Protein AF-A0A1Q6DMY7-F1 (afdb_monomer)

pLDDT: mean 79.53, std 11.47, range [52.38, 90.44]

Secondary structure (DSSP, 8-state):
-HHHHHHHHHHHHHHHSTTS-HHHHHHHHHHHHHHH-SSSS--TT-TTGGGS-HHHHHHHHHHHHHHHS-HHHHHHHH--

Solvent-accessible surface area (backbone atoms only — not comparable to full-atom values): 4707 Å² total; per-residue (Å²): 117,74,68,58,57,53,50,53,52,46,51,53,55,50,65,70,35,85,81,36,44,68,67,23,49,49,30,40,50,51,23,50,52,38,72,75,40,79,76,80,74,68,66,94,81,54,88,76,54,82,78,56,54,70,69,56,53,33,50,50,29,44,54,53,16,55,73,54,39,52,68,65,57,57,52,56,62,70,78,106

Structure (mmCIF, N/CA/C/O backbone):
data_AF-A0A1Q6DMY7-F1
#
_entry.id   AF-A0A1Q6DMY7-F1
#
loop_
_atom_site.group_PDB
_atom_site.id
_atom_site.type_symbol
_atom_site.label_atom_id
_atom_site.label_alt_id
_atom_site.label_comp_id
_atom_site.label_asym_id
_atom_site.label_entity_id
_atom_site.label_seq_id
_atom_site.pdbx_PDB_ins_code
_atom_site.Cartn_x
_atom_site.Cartn_y
_atom_site.Cartn_z
_atom_site.occupancy
_atom_site.B_iso_or_equiv
_atom_site.auth_seq_id
_a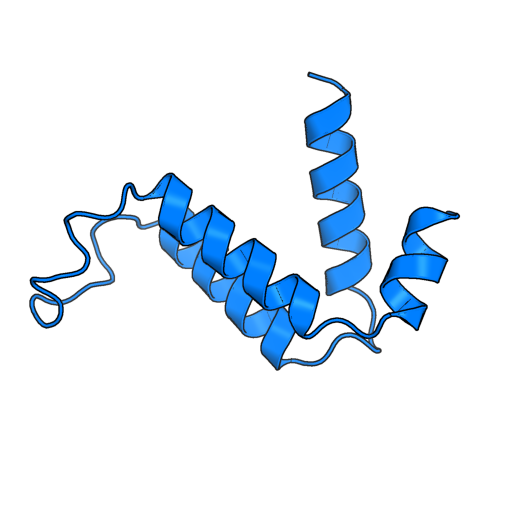tom_site.auth_comp_id
_atom_site.auth_asym_id
_atom_site.auth_atom_id
_atom_site.pdbx_PDB_model_num
ATOM 1 N N . MET A 1 1 ? 16.288 0.324 8.153 1.00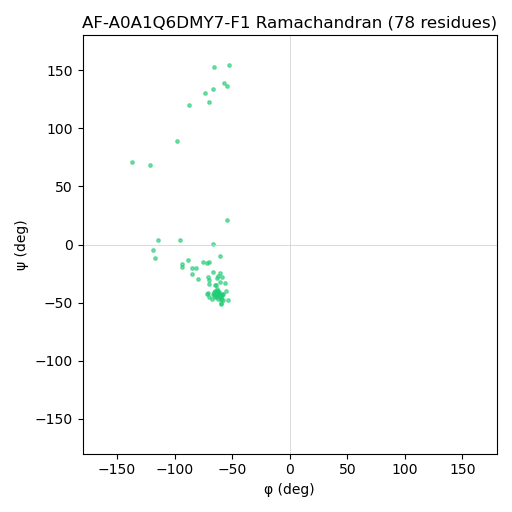 56.94 1 MET A N 1
ATOM 2 C CA . MET A 1 1 ? 15.368 -0.768 7.743 1.00 56.94 1 MET A CA 1
ATOM 3 C C . MET A 1 1 ? 14.073 -0.878 8.563 1.00 56.94 1 MET A C 1
ATOM 5 O O . MET A 1 1 ? 13.070 -1.254 7.974 1.00 56.94 1 MET A O 1
ATOM 9 N N . LYS A 1 2 ? 14.018 -0.512 9.860 1.00 64.25 2 LYS A N 1
ATOM 10 C CA . LYS A 1 2 ? 12.792 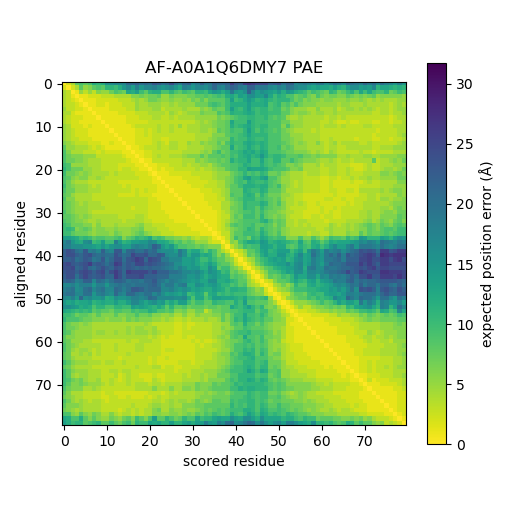-0.648 10.692 1.00 64.25 2 LYS A CA 1
ATOM 11 C C . LYS A 1 2 ? 11.539 0.068 10.140 1.00 64.25 2 LYS A C 1
ATOM 13 O O . LYS A 1 2 ? 10.437 -0.449 10.273 1.00 64.25 2 LYS A O 1
ATOM 18 N N . GLY A 1 3 ? 11.705 1.212 9.468 1.00 76.81 3 GLY A N 1
ATOM 19 C CA . GLY A 1 3 ? 10.578 2.003 8.954 1.00 76.81 3 GLY A CA 1
ATOM 20 C C . GLY A 1 3 ? 9.824 1.387 7.767 1.00 76.81 3 GLY A C 1
ATOM 21 O O . GLY A 1 3 ? 8.634 1.643 7.615 1.00 76.81 3 GLY A O 1
ATOM 22 N N . LEU A 1 4 ? 10.473 0.561 6.935 1.00 78.75 4 LEU A N 1
ATOM 23 C CA . LEU A 1 4 ? 9.799 -0.078 5.794 1.00 78.75 4 LEU A CA 1
ATOM 24 C C . LEU A 1 4 ? 8.842 -1.174 6.268 1.00 78.75 4 LEU A C 1
ATOM 26 O O . LEU A 1 4 ? 7.706 -1.251 5.814 1.00 78.75 4 LEU A O 1
ATOM 30 N N . PHE A 1 5 ? 9.287 -1.974 7.235 1.00 83.12 5 PHE A N 1
ATOM 31 C CA . PHE A 1 5 ? 8.494 -3.069 7.780 1.00 83.12 5 PHE A CA 1
ATOM 32 C C . PHE A 1 5 ? 7.229 -2.555 8.477 1.00 83.12 5 PHE A C 1
ATOM 34 O O . PHE A 1 5 ? 6.146 -3.089 8.269 1.00 83.12 5 PHE A O 1
ATOM 41 N N . GLN A 1 6 ? 7.338 -1.454 9.228 1.00 84.94 6 GLN A N 1
ATOM 42 C CA . GLN A 1 6 ? 6.177 -0.805 9.842 1.00 84.94 6 GLN A CA 1
ATOM 43 C C . GLN A 1 6 ? 5.185 -0.273 8.808 1.00 84.94 6 GLN A C 1
ATOM 45 O O . GLN A 1 6 ? 3.982 -0.438 8.992 1.00 84.94 6 GLN A O 1
ATOM 50 N N . LYS A 1 7 ? 5.672 0.307 7.702 1.00 84.19 7 LYS A N 1
ATOM 51 C CA . LYS A 1 7 ? 4.802 0.716 6.593 1.00 84.19 7 LYS A CA 1
ATOM 52 C C . LYS A 1 7 ? 4.057 -0.491 6.029 1.00 84.19 7 LYS A C 1
ATOM 54 O O . LYS A 1 7 ? 2.838 -0.442 5.955 1.00 84.19 7 LYS A O 1
ATOM 59 N N . ILE A 1 8 ? 4.757 -1.578 5.698 1.00 83.81 8 ILE A N 1
ATOM 60 C CA . ILE A 1 8 ? 4.137 -2.797 5.151 1.00 83.81 8 ILE A CA 1
ATOM 61 C C . ILE A 1 8 ? 3.078 -3.356 6.111 1.00 83.81 8 ILE A C 1
ATOM 63 O O . ILE A 1 8 ? 1.955 -3.616 5.691 1.00 83.81 8 ILE A O 1
ATOM 67 N N . LEU A 1 9 ? 3.389 -3.475 7.404 1.00 87.31 9 LEU A N 1
ATOM 68 C CA . LEU A 1 9 ? 2.431 -3.947 8.409 1.00 87.31 9 LEU A CA 1
ATOM 69 C C . LEU A 1 9 ? 1.205 -3.032 8.522 1.00 87.31 9 LEU A C 1
ATOM 71 O O . LEU A 1 9 ? 0.081 -3.523 8.610 1.00 87.31 9 LEU A O 1
ATOM 75 N N . PHE A 1 10 ? 1.408 -1.714 8.479 1.00 89.00 10 PHE A N 1
ATOM 76 C CA . PHE A 1 10 ? 0.318 -0.742 8.436 1.00 89.00 10 PHE A CA 1
ATOM 77 C C . PHE A 1 10 ? -0.574 -0.956 7.203 1.00 89.00 10 PHE A C 1
ATOM 79 O O . PHE A 1 10 ? -1.792 -1.050 7.342 1.00 89.00 10 PHE A O 1
ATOM 86 N N . TYR A 1 11 ? 0.013 -1.127 6.013 1.00 86.25 11 TYR A N 1
ATOM 87 C CA . TYR A 1 11 ? -0.740 -1.417 4.787 1.00 86.25 11 TYR A CA 1
ATOM 88 C C . TYR A 1 11 ? -1.549 -2.713 4.889 1.00 86.25 11 TYR A C 1
ATOM 90 O O . TYR A 1 11 ? -2.721 -2.730 4.517 1.00 86.25 11 TYR A O 1
ATOM 98 N N . LEU A 1 12 ? -0.965 -3.784 5.434 1.00 87.50 12 LEU A N 1
ATOM 99 C CA . LEU A 1 12 ? -1.667 -5.056 5.621 1.00 87.50 12 LEU A CA 1
ATOM 100 C C . LEU A 1 12 ? -2.866 -4.912 6.570 1.00 87.50 12 LEU A C 1
ATOM 102 O O . LEU A 1 12 ? -3.944 -5.426 6.269 1.00 87.50 12 LEU A O 1
ATOM 106 N N . LYS A 1 13 ? -2.715 -4.159 7.670 1.00 88.69 13 LYS A N 1
ATOM 107 C CA . LYS A 1 13 ? -3.822 -3.852 8.592 1.00 88.69 13 LYS A CA 1
ATOM 108 C C . LYS A 1 13 ? -4.942 -3.067 7.904 1.00 88.69 13 LYS A C 1
ATOM 110 O O . LYS A 1 13 ? -6.110 -3.386 8.097 1.00 88.69 13 LYS A O 1
ATOM 115 N N . VAL A 1 14 ? -4.592 -2.064 7.098 1.00 89.50 14 VAL A N 1
ATOM 116 C CA . VAL A 1 14 ? -5.560 -1.227 6.371 1.00 89.50 14 VAL A CA 1
ATOM 117 C C . VAL A 1 14 ? -6.342 -2.044 5.338 1.00 89.50 14 VAL A C 1
ATOM 119 O O . VAL A 1 14 ? -7.564 -1.949 5.259 1.00 89.50 14 VAL A O 1
ATOM 122 N N . ILE A 1 15 ? -5.665 -2.882 4.558 1.00 86.62 15 ILE A N 1
ATOM 123 C CA . ILE A 1 15 ? -6.296 -3.688 3.499 1.00 86.62 15 ILE A CA 1
ATOM 124 C C . ILE A 1 15 ? -7.176 -4.800 4.081 1.00 86.62 15 ILE A C 1
ATOM 126 O O . ILE A 1 15 ? -8.220 -5.134 3.506 1.00 86.62 15 ILE A O 1
ATOM 130 N N . GLY A 1 16 ? -6.766 -5.350 5.228 1.00 86.06 16 GLY A N 1
ATOM 131 C CA . GLY A 1 16 ? -7.525 -6.345 5.982 1.00 86.06 16 GLY A CA 1
ATOM 132 C C . GLY A 1 16 ? -8.791 -5.797 6.647 1.00 86.06 16 GLY A C 1
ATOM 133 O O . GLY A 1 16 ? -9.656 -6.582 7.036 1.00 86.06 16 GLY A O 1
ATOM 134 N N . ASP A 1 17 ? -8.944 -4.475 6.756 1.00 88.44 17 ASP A N 1
ATOM 135 C CA . ASP A 1 17 ? -10.144 -3.867 7.326 1.00 88.44 17 ASP A CA 1
ATOM 136 C C . ASP A 1 17 ? -11.367 -4.113 6.427 1.00 88.44 17 ASP A C 1
ATOM 138 O O . ASP A 1 17 ? -11.317 -3.942 5.204 1.00 88.44 17 ASP A O 1
ATOM 142 N N . LYS A 1 18 ? -12.497 -4.512 7.023 1.00 86.19 18 LYS A N 1
ATOM 143 C CA . LYS A 1 18 ? -13.750 -4.791 6.300 1.00 86.19 18 LYS A CA 1
ATOM 144 C C . LYS A 1 18 ? -14.310 -3.553 5.600 1.00 86.19 18 LYS A C 1
ATOM 146 O O . LYS A 1 18 ? -14.970 -3.707 4.575 1.00 86.19 18 LYS A O 1
ATOM 151 N N . ARG A 1 19 ? -14.043 -2.359 6.138 1.00 88.50 19 ARG A N 1
ATOM 152 C CA . ARG A 1 19 ? -14.490 -1.067 5.596 1.00 88.50 19 ARG A CA 1
ATOM 153 C C . ARG A 1 19 ? -13.690 -0.640 4.367 1.00 88.50 19 ARG A C 1
ATOM 155 O O . ARG A 1 19 ? -14.128 0.244 3.638 1.00 88.50 19 ARG A O 1
ATOM 162 N N . THR A 1 20 ? -12.540 -1.265 4.118 1.00 88.06 20 THR A N 1
ATOM 163 C CA . THR A 1 20 ? -11.749 -1.011 2.915 1.00 88.06 20 THR A CA 1
ATOM 164 C C . THR A 1 20 ? -12.480 -1.566 1.690 1.00 88.06 20 THR A C 1
ATOM 166 O O . THR A 1 20 ? -12.785 -2.766 1.650 1.00 88.06 20 THR A O 1
ATOM 169 N N . PRO A 1 21 ? -12.779 -0.727 0.681 1.00 89.69 21 PRO A N 1
ATOM 170 C CA . PRO A 1 21 ? -13.515 -1.165 -0.490 1.00 89.69 21 PRO A CA 1
ATOM 171 C C . PRO A 1 21 ? -12.705 -2.180 -1.294 1.00 89.69 21 PRO A C 1
ATOM 173 O O . PRO A 1 21 ? -11.472 -2.169 -1.320 1.00 89.69 21 PRO A O 1
ATOM 176 N N . TRP A 1 22 ? -13.420 -3.048 -2.004 1.00 87.69 22 TRP A N 1
ATOM 177 C CA . TRP A 1 22 ? -12.809 -4.061 -2.863 1.00 87.69 22 TRP A CA 1
ATOM 178 C C . TRP A 1 22 ? -11.909 -3.464 -3.950 1.00 87.69 22 TRP A C 1
ATOM 180 O O . TRP A 1 22 ? -10.932 -4.100 -4.329 1.00 87.69 22 TRP A O 1
ATOM 190 N N . THR A 1 23 ? -12.173 -2.232 -4.393 1.00 88.31 23 THR A N 1
ATOM 191 C CA . THR A 1 23 ? -11.319 -1.504 -5.344 1.00 88.31 23 THR A CA 1
ATOM 192 C C . THR A 1 23 ? -9.903 -1.303 -4.808 1.00 88.31 23 THR A C 1
ATOM 194 O O . THR A 1 23 ? -8.940 -1.599 -5.509 1.00 88.31 23 THR A O 1
ATOM 197 N N . ALA A 1 24 ? -9.747 -0.893 -3.546 1.00 89.38 24 ALA A N 1
ATOM 198 C CA . ALA A 1 24 ? -8.433 -0.758 -2.917 1.00 89.38 24 ALA A CA 1
ATOM 199 C C . ALA A 1 24 ? -7.703 -2.111 -2.842 1.00 89.38 24 ALA A C 1
ATOM 201 O O . ALA A 1 24 ? -6.504 -2.189 -3.125 1.00 89.38 24 ALA A O 1
ATOM 202 N N . ARG A 1 25 ? -8.428 -3.192 -2.524 1.00 86.81 25 ARG A N 1
ATOM 203 C CA . ARG A 1 25 ? -7.868 -4.554 -2.498 1.00 86.81 25 ARG A CA 1
ATOM 204 C C . ARG A 1 25 ? -7.437 -5.020 -3.886 1.00 86.81 25 ARG A C 1
ATOM 206 O O . ARG A 1 25 ? -6.374 -5.615 -4.008 1.00 86.81 25 ARG A O 1
ATOM 213 N N . PHE A 1 26 ? -8.219 -4.704 -4.918 1.00 89.62 26 PHE A N 1
ATOM 214 C CA . PHE A 1 26 ? -7.904 -5.028 -6.307 1.00 89.62 26 PHE A CA 1
ATOM 215 C C . PHE A 1 26 ? -6.587 -4.389 -6.754 1.00 89.62 26 PHE A C 1
ATOM 217 O O . PHE A 1 26 ? -5.733 -5.087 -7.284 1.00 89.62 26 PHE A O 1
ATOM 224 N N . PHE A 1 27 ? -6.371 -3.100 -6.475 1.00 88.50 27 PHE A N 1
ATOM 225 C CA . PHE A 1 27 ? -5.114 -2.432 -6.832 1.00 88.50 27 PHE A CA 1
ATOM 226 C C . PHE A 1 27 ? -3.899 -3.002 -6.092 1.00 88.50 27 PHE A C 1
ATOM 228 O O . PHE A 1 27 ? -2.824 -3.094 -6.678 1.00 88.50 27 PHE A O 1
ATOM 235 N N . VAL A 1 28 ? -4.056 -3.433 -4.835 1.00 87.56 28 VAL A N 1
ATOM 236 C CA . VAL A 1 28 ? -2.958 -4.104 -4.118 1.00 87.56 28 VAL A CA 1
ATOM 237 C C . VAL A 1 28 ? -2.705 -5.490 -4.683 1.00 87.56 28 VAL A C 1
ATOM 239 O O . VAL A 1 28 ? -1.552 -5.862 -4.862 1.00 87.56 28 VAL A O 1
ATOM 242 N N . LEU A 1 29 ? -3.759 -6.247 -4.986 1.00 87.31 29 LEU A N 1
ATOM 243 C CA . LEU A 1 29 ? -3.619 -7.547 -5.627 1.00 87.31 29 LEU A CA 1
ATOM 244 C C . LEU A 1 29 ? -2.907 -7.402 -6.976 1.00 87.31 29 LEU A C 1
ATOM 246 O O . LEU A 1 29 ? -1.986 -8.157 -7.253 1.00 87.31 29 LEU A O 1
ATOM 250 N N . LEU A 1 30 ? -3.270 -6.391 -7.766 1.00 85.56 30 LEU A N 1
ATOM 251 C CA . LEU A 1 30 ? -2.623 -6.077 -9.035 1.00 85.56 30 LEU A CA 1
ATOM 252 C C . LEU A 1 30 ? -1.144 -5.713 -8.839 1.00 85.56 30 LEU A C 1
ATOM 254 O O . LEU A 1 30 ? -0.297 -6.220 -9.566 1.00 85.56 30 LEU A O 1
ATOM 258 N N . ALA A 1 31 ? -0.817 -4.913 -7.819 1.00 84.81 31 ALA A N 1
ATOM 259 C CA . ALA A 1 31 ? 0.568 -4.594 -7.469 1.00 84.81 31 ALA A CA 1
ATOM 260 C C . ALA A 1 31 ? 1.369 -5.836 -7.040 1.00 84.81 31 ALA A C 1
ATOM 262 O O . ALA A 1 31 ? 2.527 -5.978 -7.417 1.00 84.81 31 ALA A O 1
ATOM 263 N N . LEU A 1 32 ? 0.761 -6.740 -6.263 1.00 84.12 32 LEU A N 1
ATOM 264 C CA . LEU A 1 32 ? 1.385 -7.994 -5.829 1.00 84.12 32 LEU A CA 1
ATOM 265 C C . LEU A 1 32 ? 1.615 -8.942 -7.003 1.00 84.12 32 LEU A C 1
ATOM 267 O O . LEU A 1 32 ? 2.700 -9.490 -7.139 1.00 84.12 32 LEU A O 1
ATOM 271 N N . VAL A 1 33 ? 0.603 -9.118 -7.849 1.00 83.56 33 VAL A N 1
ATOM 272 C CA . VAL A 1 33 ? 0.680 -9.934 -9.062 1.00 83.56 33 VAL A CA 1
ATOM 273 C C . VAL A 1 33 ? 1.784 -9.408 -9.979 1.00 83.56 33 VAL A C 1
ATOM 275 O O . VAL A 1 33 ? 2.592 -10.196 -10.455 1.00 83.56 33 VAL A O 1
ATOM 278 N N . TYR A 1 34 ? 1.889 -8.087 -10.132 1.00 74.50 34 TYR A N 1
ATOM 279 C CA . TYR A 1 34 ? 2.954 -7.452 -10.901 1.00 74.50 34 TYR A CA 1
ATOM 280 C C . TYR A 1 34 ? 4.345 -7.633 -10.269 1.00 74.50 34 TYR A C 1
ATOM 282 O O . TYR A 1 34 ? 5.299 -7.954 -10.962 1.00 74.50 34 TYR A O 1
ATOM 290 N N . LEU A 1 35 ? 4.473 -7.494 -8.944 1.00 78.19 35 LEU A N 1
ATOM 291 C CA . LEU A 1 35 ? 5.739 -7.748 -8.240 1.00 78.19 35 LEU A CA 1
ATOM 292 C C . LEU A 1 35 ? 6.197 -9.210 -8.339 1.00 78.19 35 LEU A C 1
ATOM 294 O O . LEU A 1 35 ? 7.397 -9.468 -8.364 1.00 78.19 35 LEU A O 1
ATOM 298 N N . LEU A 1 36 ? 5.258 -10.161 -8.341 1.00 79.38 36 LEU A N 1
ATOM 299 C CA . LEU A 1 36 ? 5.558 -11.593 -8.437 1.00 79.38 36 LEU A CA 1
ATOM 300 C C . LEU A 1 36 ? 5.843 -12.035 -9.877 1.00 79.38 36 LEU A C 1
ATOM 302 O O . LEU A 1 36 ? 6.617 -12.967 -10.077 1.00 79.38 36 LEU A O 1
ATOM 306 N N . PHE A 1 37 ? 5.236 -11.367 -10.859 1.00 73.38 37 PHE A N 1
ATOM 307 C CA . PHE A 1 37 ? 5.356 -11.675 -12.283 1.00 73.38 37 PHE A CA 1
ATOM 308 C C . PHE A 1 37 ? 5.527 -10.381 -13.095 1.00 73.38 37 PHE A C 1
ATOM 310 O O . PHE A 1 37 ? 4.607 -9.993 -13.819 1.00 73.38 37 PHE A O 1
ATOM 317 N N . PRO A 1 38 ? 6.694 -9.712 -13.007 1.00 66.06 38 PRO A N 1
ATOM 318 C CA . PRO A 1 38 ? 6.927 -8.432 -13.684 1.00 66.06 38 PRO A CA 1
ATOM 319 C C . PRO A 1 38 ? 6.789 -8.527 -15.210 1.00 66.06 38 PRO A C 1
ATOM 321 O O . PRO A 1 38 ? 6.467 -7.546 -15.868 1.00 66.06 38 PRO A O 1
ATOM 324 N N . GLN A 1 39 ? 6.982 -9.721 -15.780 1.00 63.84 39 GLN A N 1
ATOM 325 C CA . GLN A 1 39 ? 7.225 -9.883 -17.213 1.00 63.84 39 GLN A CA 1
ATOM 326 C C . GLN A 1 39 ? 6.159 -10.691 -17.969 1.00 63.84 39 GLN A C 1
ATOM 328 O O . GLN A 1 39 ? 6.167 -10.674 -19.193 1.00 63.84 39 GLN A O 1
ATOM 333 N N . ASP A 1 40 ? 5.238 -11.369 -17.275 1.00 57.56 40 ASP A N 1
ATOM 334 C CA . ASP A 1 40 ? 4.419 -12.444 -17.880 1.00 57.56 40 ASP A CA 1
ATOM 335 C C . ASP A 1 40 ? 2.908 -12.135 -17.972 1.00 57.56 40 ASP A C 1
ATOM 337 O O . ASP A 1 40 ? 2.109 -12.971 -18.386 1.00 57.56 40 ASP A O 1
ATOM 341 N N . LEU A 1 41 ? 2.484 -10.927 -17.577 1.00 54.84 41 LEU A N 1
ATOM 342 C CA . LEU A 1 41 ? 1.065 -10.518 -17.525 1.00 54.84 41 LEU A CA 1
ATOM 343 C C . LEU A 1 41 ? 0.704 -9.334 -18.419 1.00 54.84 41 LEU A C 1
ATOM 345 O O . LEU A 1 41 ? -0.473 -8.984 -18.528 1.00 54.84 41 LEU A O 1
ATOM 349 N N . VAL A 1 42 ? 1.698 -8.737 -19.070 1.00 60.34 42 VAL A N 1
ATOM 350 C CA . VAL A 1 42 ? 1.493 -7.772 -20.144 1.00 60.34 42 VAL A CA 1
ATOM 351 C C . VAL A 1 42 ? 1.655 -8.563 -21.443 1.00 60.34 42 VAL A C 1
ATOM 353 O O . VAL A 1 42 ? 2.772 -8.662 -21.942 1.00 60.34 42 VAL A O 1
ATOM 356 N N . PRO A 1 43 ? 0.584 -9.167 -22.005 1.00 53.06 43 PRO A N 1
ATOM 357 C CA . PRO A 1 43 ? 0.622 -9.529 -23.420 1.00 53.06 43 PRO A CA 1
ATOM 358 C C . PRO A 1 43 ? 1.012 -8.265 -24.199 1.00 53.06 43 PRO A C 1
ATOM 360 O O . PRO A 1 43 ? 0.753 -7.168 -23.701 1.00 53.06 43 PRO A O 1
ATOM 363 N N . ASP A 1 44 ? 1.601 -8.405 -25.388 1.00 58.03 44 ASP A N 1
ATOM 364 C CA . ASP A 1 44 ? 2.200 -7.358 -26.251 1.00 58.03 44 ASP A CA 1
ATOM 365 C C . ASP A 1 44 ? 1.296 -6.138 -26.633 1.00 58.03 44 ASP A C 1
ATOM 367 O O . ASP A 1 44 ? 1.521 -5.443 -27.619 1.00 58.03 44 ASP A O 1
ATOM 371 N N . ILE A 1 45 ? 0.243 -5.856 -25.867 1.00 52.38 45 ILE A N 1
ATOM 372 C CA . ILE A 1 45 ? -0.823 -4.864 -26.009 1.00 52.38 45 ILE A CA 1
ATOM 373 C C . ILE A 1 45 ? -0.407 -3.461 -25.524 1.00 52.38 45 ILE A C 1
ATOM 375 O O . ILE A 1 45 ? -1.014 -2.474 -25.937 1.00 52.38 45 ILE A O 1
ATOM 379 N N . PHE A 1 46 ? 0.627 -3.322 -24.684 1.00 62.41 46 PHE A N 1
ATOM 380 C CA . PHE A 1 46 ? 1.004 -2.033 -24.080 1.00 62.41 46 PHE A CA 1
ATOM 381 C C . PHE A 1 46 ? 2.449 -1.591 -24.394 1.00 62.41 46 PHE A C 1
ATOM 383 O O . PHE A 1 46 ? 3.274 -1.470 -23.486 1.00 62.41 46 PHE A O 1
ATOM 390 N N . PRO A 1 47 ? 2.759 -1.237 -25.658 1.00 57.44 47 PRO A N 1
ATOM 391 C CA . PRO A 1 47 ? 4.085 -0.758 -26.075 1.00 57.44 47 PRO A CA 1
ATOM 392 C C . PRO A 1 47 ? 4.554 0.538 -25.375 1.00 57.44 47 PRO A C 1
ATOM 394 O O . PRO A 1 47 ? 5.716 0.908 -25.486 1.00 57.44 47 PRO A O 1
ATOM 397 N N . LEU A 1 48 ? 3.677 1.227 -24.632 1.00 61.72 48 LEU A N 1
ATOM 398 C CA . LEU A 1 48 ? 3.983 2.455 -23.881 1.00 61.72 48 LEU A CA 1
ATOM 399 C C . LEU A 1 48 ? 4.369 2.216 -22.409 1.00 61.72 48 LEU A C 1
ATOM 401 O O . LEU A 1 48 ? 4.968 3.096 -21.795 1.00 61.72 48 LEU A O 1
ATOM 405 N N . PHE A 1 49 ? 4.030 1.059 -21.828 1.00 60.72 49 PHE A N 1
ATOM 406 C CA . PHE A 1 49 ? 4.260 0.793 -20.399 1.00 60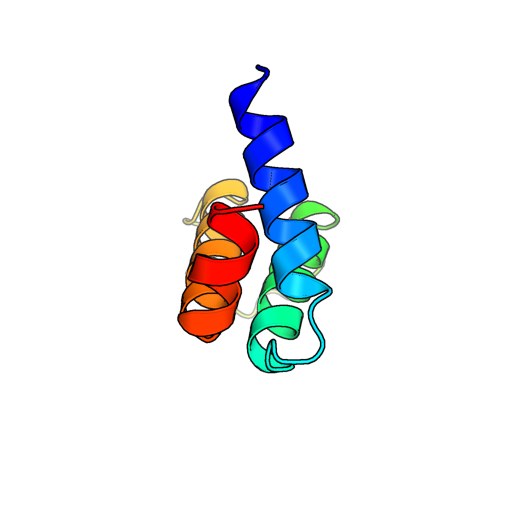.72 49 PHE A CA 1
ATOM 407 C C . PHE A 1 49 ? 5.674 0.283 -20.095 1.00 60.72 49 PHE A C 1
ATOM 409 O O . PHE A 1 49 ? 6.137 0.470 -18.976 1.00 60.72 49 PHE A O 1
ATOM 416 N N . GLY A 1 50 ? 6.398 -0.250 -21.087 1.00 57.72 50 GLY A N 1
ATOM 417 C CA . GLY A 1 50 ? 7.779 -0.740 -20.931 1.00 57.72 50 GLY A CA 1
ATOM 418 C C . GLY A 1 50 ? 8.835 0.335 -20.622 1.00 57.72 50 GLY A C 1
ATOM 419 O O . GLY A 1 50 ? 10.011 0.015 -20.495 1.00 57.72 50 GLY A O 1
ATOM 420 N N . LEU A 1 51 ? 8.436 1.608 -20.515 1.00 59.97 51 LEU A N 1
ATOM 421 C CA . LEU A 1 51 ? 9.287 2.719 -20.070 1.00 59.97 51 LEU A CA 1
ATOM 422 C C . LEU A 1 51 ? 9.169 2.991 -18.560 1.00 59.97 51 LEU A C 1
ATOM 424 O O . LEU A 1 51 ? 10.001 3.706 -18.002 1.00 59.97 51 LEU A O 1
ATOM 428 N N . ILE A 1 52 ? 8.124 2.471 -17.908 1.00 66.31 52 ILE A N 1
ATOM 429 C CA . ILE A 1 52 ? 7.912 2.607 -16.467 1.00 66.31 52 ILE A CA 1
ATOM 430 C C . ILE A 1 52 ? 8.660 1.460 -15.792 1.00 66.31 52 ILE A C 1
ATOM 432 O O . ILE A 1 52 ? 8.373 0.299 -16.054 1.00 66.31 52 ILE A O 1
ATOM 436 N N . ASP A 1 53 ? 9.610 1.792 -14.921 1.00 72.25 53 ASP A N 1
ATOM 437 C CA . ASP A 1 53 ? 10.302 0.809 -14.088 1.00 72.25 53 ASP A CA 1
ATOM 438 C C . ASP A 1 53 ? 9.294 -0.034 -13.278 1.00 72.25 53 ASP A C 1
ATOM 440 O O . ASP A 1 53 ? 8.338 0.503 -12.706 1.00 72.25 53 ASP A O 1
ATOM 444 N N . ASP A 1 54 ? 9.502 -1.351 -13.215 1.00 71.88 54 ASP A N 1
ATOM 445 C CA . ASP A 1 54 ? 8.553 -2.297 -12.620 1.00 71.88 54 ASP A CA 1
ATOM 446 C C . ASP A 1 54 ? 8.180 -1.935 -11.165 1.00 71.88 54 ASP A C 1
ATOM 448 O O . ASP A 1 54 ? 7.016 -1.975 -10.741 1.00 71.88 54 ASP A O 1
ATOM 452 N N . ALA A 1 55 ? 9.164 -1.494 -10.381 1.00 76.06 55 ALA A N 1
ATOM 453 C CA . ALA A 1 55 ? 8.932 -1.079 -9.003 1.00 76.06 55 ALA A CA 1
ATOM 454 C C . ALA A 1 55 ? 8.134 0.233 -8.927 1.00 76.06 55 ALA A C 1
ATOM 456 O O . ALA A 1 55 ? 7.353 0.440 -7.991 1.00 76.06 55 ALA A O 1
ATOM 457 N N . THR A 1 56 ? 8.284 1.104 -9.925 1.00 81.81 56 THR A N 1
ATOM 458 C CA . THR A 1 56 ? 7.516 2.346 -10.039 1.00 81.81 56 THR A CA 1
ATOM 459 C C . THR A 1 56 ? 6.038 2.059 -10.280 1.00 81.81 56 THR A C 1
ATOM 461 O O . THR A 1 56 ? 5.189 2.656 -9.610 1.00 81.81 56 THR A O 1
ATOM 464 N N . LEU A 1 57 ? 5.702 1.107 -11.156 1.00 80.88 57 LEU A N 1
ATOM 465 C CA . LEU A 1 57 ? 4.304 0.731 -11.381 1.00 80.88 57 LEU A CA 1
ATOM 466 C C . LEU A 1 57 ? 3.671 0.145 -10.112 1.00 80.88 57 LEU A C 1
ATOM 468 O O . LEU A 1 57 ? 2.577 0.561 -9.717 1.00 80.88 57 LEU A O 1
ATOM 472 N N . ALA A 1 58 ? 4.379 -0.751 -9.421 1.00 82.50 58 ALA A N 1
ATOM 473 C CA . ALA A 1 58 ? 3.920 -1.303 -8.148 1.00 82.50 58 ALA A CA 1
ATOM 474 C C . ALA A 1 58 ? 3.677 -0.202 -7.097 1.00 82.50 58 ALA A C 1
ATOM 476 O O . ALA A 1 58 ? 2.648 -0.205 -6.415 1.00 82.50 58 ALA A O 1
ATOM 477 N N . ALA A 1 59 ? 4.572 0.787 -6.999 1.00 84.31 59 ALA A N 1
ATOM 478 C CA . ALA A 1 59 ? 4.408 1.923 -6.094 1.00 84.31 59 ALA A CA 1
ATOM 479 C C . ALA A 1 59 ? 3.177 2.781 -6.440 1.00 84.31 59 ALA A C 1
ATOM 481 O O . ALA A 1 59 ? 2.439 3.181 -5.536 1.00 84.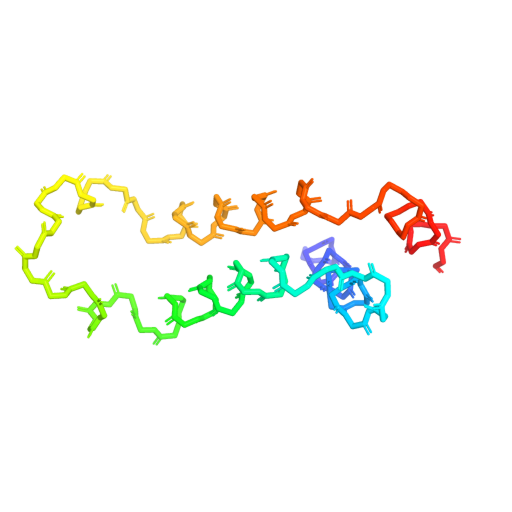31 59 ALA A O 1
ATOM 482 N N . ILE A 1 60 ? 2.917 3.026 -7.730 1.00 87.69 60 ILE A N 1
ATOM 483 C CA . ILE A 1 60 ? 1.736 3.770 -8.198 1.00 87.69 60 ILE A CA 1
ATOM 484 C C . ILE A 1 60 ? 0.449 3.019 -7.855 1.00 87.69 60 ILE A C 1
ATOM 486 O O . ILE A 1 60 ? -0.499 3.627 -7.362 1.00 87.69 60 ILE A O 1
ATOM 490 N N . LEU A 1 61 ? 0.408 1.704 -8.071 1.00 87.50 61 LEU A N 1
ATOM 491 C CA . LEU A 1 61 ? -0.760 0.878 -7.761 1.00 87.50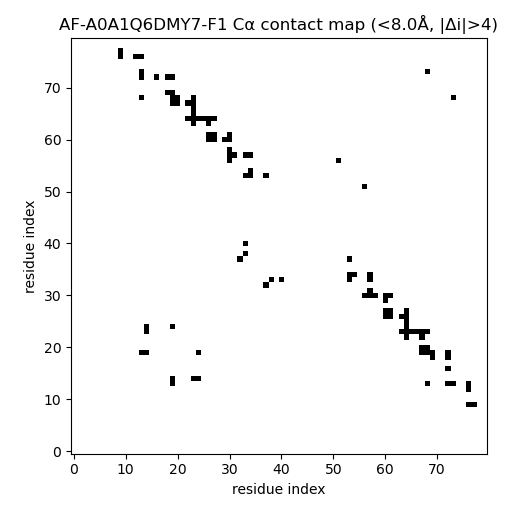 61 LEU A CA 1
ATOM 492 C C . LEU A 1 61 ? -1.067 0.866 -6.258 1.00 87.50 61 LEU A C 1
ATOM 494 O O . LEU A 1 61 ? -2.221 1.021 -5.856 1.00 87.50 61 LEU A O 1
ATOM 498 N N . VAL A 1 62 ? -0.036 0.763 -5.416 1.00 87.69 62 VAL A N 1
ATOM 499 C CA . VAL A 1 62 ? -0.183 0.860 -3.955 1.00 87.69 62 VAL A CA 1
ATOM 500 C C . VAL A 1 62 ? -0.649 2.259 -3.537 1.00 87.69 62 VAL A C 1
ATOM 502 O O . VAL A 1 62 ? -1.544 2.388 -2.700 1.00 87.69 62 VAL A O 1
ATOM 505 N N . TRP A 1 63 ? -0.098 3.314 -4.139 1.00 88.81 63 TRP A N 1
ATOM 506 C CA . TRP A 1 63 ? -0.536 4.689 -3.888 1.00 88.81 63 TRP A CA 1
ATOM 507 C C . TRP A 1 63 ? -2.002 4.906 -4.283 1.00 88.81 63 TRP A C 1
ATOM 509 O O . TRP A 1 63 ? -2.778 5.497 -3.529 1.00 88.81 63 TRP A O 1
ATOM 519 N 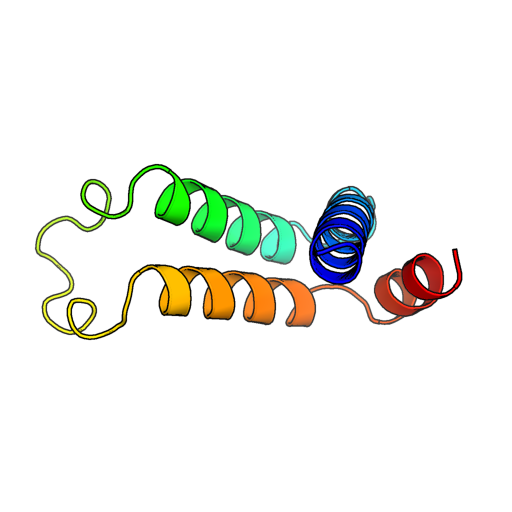N . LEU A 1 64 ? -2.403 4.377 -5.438 1.00 89.12 64 LEU A N 1
ATOM 520 C CA . LEU A 1 64 ? -3.766 4.468 -5.937 1.00 89.12 64 LEU A CA 1
ATOM 521 C C . LEU A 1 64 ? -4.738 3.697 -5.037 1.00 89.12 64 LEU A C 1
ATOM 523 O O . LEU A 1 64 ? -5.801 4.220 -4.710 1.00 89.12 64 LEU A O 1
ATOM 527 N N . SER A 1 65 ? -4.347 2.510 -4.563 1.00 89.81 65 SER A N 1
ATOM 528 C CA . SER A 1 65 ? -5.112 1.728 -3.587 1.00 89.81 65 SER A CA 1
ATOM 529 C C . SER A 1 65 ? -5.449 2.543 -2.336 1.00 89.81 65 SER A C 1
ATOM 531 O O . SER A 1 65 ? -6.616 2.604 -1.949 1.00 89.81 65 SER A O 1
ATOM 533 N N . LEU A 1 66 ? -4.470 3.247 -1.753 1.00 87.06 66 LEU A N 1
ATOM 534 C CA . LEU A 1 66 ? -4.706 4.090 -0.574 1.00 87.06 66 LEU A CA 1
ATOM 535 C C . LEU A 1 66 ? -5.710 5.203 -0.810 1.00 87.06 66 LEU A C 1
ATOM 537 O O . LEU A 1 66 ? -6.422 5.583 0.115 1.00 87.06 66 LEU A O 1
ATOM 541 N N . ARG A 1 67 ? -5.774 5.730 -2.032 1.00 88.94 67 ARG A N 1
ATOM 542 C CA . ARG A 1 67 ? -6.718 6.793 -2.372 1.00 88.94 67 ARG A CA 1
ATOM 543 C C . ARG A 1 67 ? -8.170 6.317 -2.312 1.00 88.94 67 ARG A C 1
ATOM 545 O O . ARG A 1 67 ? -9.066 7.134 -2.127 1.00 88.94 67 ARG A O 1
ATOM 552 N N . PHE A 1 68 ? -8.393 5.012 -2.456 1.00 88.81 68 PHE A N 1
ATOM 553 C CA .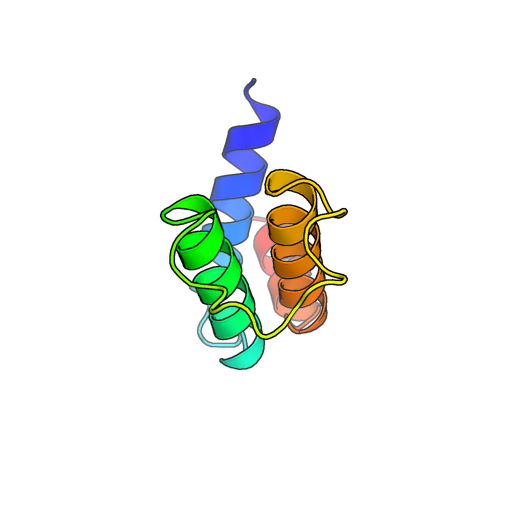 PHE A 1 68 ? -9.704 4.387 -2.304 1.00 88.81 68 PHE A CA 1
ATOM 554 C C . PHE A 1 68 ? -10.007 3.966 -0.864 1.00 88.81 68 PHE A C 1
ATOM 556 O O . PHE A 1 68 ? -11.156 3.653 -0.561 1.00 88.81 68 PHE A O 1
ATOM 563 N N . VAL A 1 69 ? -9.019 3.947 0.032 1.00 90.44 69 VAL A N 1
ATOM 564 C CA . VAL A 1 69 ? -9.251 3.627 1.442 1.00 90.44 69 VAL A CA 1
ATOM 565 C C . VAL A 1 69 ? -9.942 4.818 2.127 1.00 90.44 69 VAL A C 1
ATOM 567 O O . VAL A 1 69 ? -9.451 5.944 2.020 1.00 90.44 69 VAL A O 1
ATOM 570 N N . PRO A 1 70 ? -11.043 4.600 2.874 1.00 89.25 70 PRO A N 1
ATOM 571 C CA . PRO A 1 70 ? -11.686 5.651 3.656 1.00 89.25 70 PRO A CA 1
ATOM 572 C C . PRO A 1 70 ? -10.721 6.293 4.661 1.00 89.25 70 PRO A C 1
ATOM 574 O O . PRO A 1 70 ? -9.934 5.609 5.326 1.00 89.25 70 PRO A O 1
ATOM 577 N N . ALA A 1 71 ? -10.795 7.617 4.804 1.00 87.38 71 ALA A N 1
ATOM 578 C CA . ALA A 1 71 ? -9.891 8.375 5.668 1.00 87.38 71 ALA A CA 1
ATOM 579 C C . ALA A 1 71 ? -10.015 7.973 7.149 1.00 87.38 71 ALA A C 1
ATOM 581 O O . ALA A 1 71 ? -9.046 8.081 7.902 1.00 87.38 71 ALA A O 1
ATOM 582 N N . GLU A 1 72 ? -11.184 7.484 7.559 1.00 88.06 72 GLU A N 1
ATOM 583 C CA . GLU A 1 72 ? -11.472 6.973 8.896 1.00 88.06 72 GLU A CA 1
ATOM 584 C C . GLU A 1 72 ? -10.597 5.758 9.217 1.00 88.06 72 GLU A C 1
ATOM 586 O O . GLU A 1 72 ? -9.947 5.738 10.261 1.00 88.06 72 GLU A O 1
ATOM 591 N N . VAL A 1 73 ? -10.493 4.799 8.287 1.00 89.12 73 VAL A N 1
ATOM 592 C CA . VAL A 1 73 ? -9.663 3.592 8.445 1.00 89.12 73 VAL A CA 1
ATOM 593 C C . VAL A 1 73 ? -8.186 3.973 8.532 1.00 89.12 73 VAL A C 1
ATOM 595 O O . VAL A 1 73 ? -7.464 3.484 9.398 1.00 89.12 73 VAL A O 1
ATOM 598 N N . LEU A 1 74 ? -7.732 4.899 7.680 1.00 88.25 74 LEU A N 1
ATOM 599 C CA . LEU A 1 74 ? -6.344 5.370 7.698 1.00 88.25 74 LEU A CA 1
ATOM 600 C C . LEU A 1 74 ? -5.986 6.077 9.009 1.00 88.25 74 LEU A C 1
ATOM 602 O O . LEU A 1 74 ? -4.872 5.916 9.501 1.00 88.25 74 LEU A O 1
ATOM 606 N N . ARG A 1 75 ? -6.905 6.867 9.577 1.00 88.12 75 ARG A N 1
ATOM 607 C CA . ARG A 1 75 ? -6.696 7.547 10.864 1.00 88.12 75 ARG A CA 1
ATOM 608 C C . ARG A 1 75 ? -6.693 6.563 12.027 1.00 88.12 75 ARG A C 1
ATOM 610 O O . ARG A 1 75 ? -5.805 6.652 12.868 1.00 88.12 75 ARG A O 1
ATOM 617 N N . GLU A 1 76 ? -7.646 5.636 12.049 1.00 88.50 76 GLU A N 1
ATOM 618 C CA . GLU A 1 76 ? -7.764 4.611 13.088 1.00 88.50 76 GLU A CA 1
ATOM 619 C C . GLU A 1 76 ? -6.502 3.740 13.130 1.00 88.50 76 GLU A C 1
ATOM 621 O O . GLU A 1 76 ? -5.854 3.649 14.168 1.00 88.50 76 GLU A O 1
ATOM 626 N N . LYS A 1 77 ? -6.065 3.216 11.978 1.00 85.56 77 LYS A N 1
ATOM 627 C CA . LYS A 1 77 ? -4.882 2.345 11.885 1.00 85.56 77 LYS A CA 1
ATOM 628 C C . LYS A 1 77 ? -3.543 3.056 12.069 1.00 85.56 77 LYS A C 1
ATOM 630 O O . LYS A 1 77 ? -2.536 2.385 12.263 1.00 85.56 77 LYS A O 1
ATOM 635 N N . ARG A 1 78 ? -3.493 4.391 11.970 1.00 82.44 78 ARG A N 1
ATOM 636 C CA . ARG A 1 78 ? -2.259 5.172 12.196 1.00 82.44 78 ARG A CA 1
ATOM 637 C C . ARG A 1 78 ? -2.033 5.475 13.675 1.00 82.44 78 ARG A C 1
ATOM 639 O O . ARG A 1 78 ? -0.899 5.721 14.072 1.00 82.44 78 ARG A O 1
ATOM 646 N N . A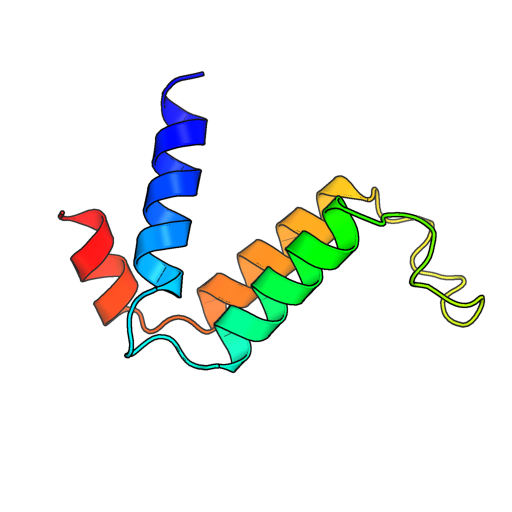SN A 1 79 ? -3.108 5.502 14.455 1.00 77.31 79 ASN A N 1
ATOM 647 C CA . ASN A 1 79 ? -3.079 5.789 15.886 1.00 77.31 79 ASN A CA 1
ATOM 648 C C . ASN A 1 79 ? -3.035 4.506 16.743 1.00 77.31 79 ASN A C 1
ATOM 650 O O . ASN A 1 79 ? -3.103 4.603 17.966 1.00 77.31 79 ASN A O 1
ATOM 654 N N . GLU A 1 80 ? -2.941 3.339 16.099 1.00 67.44 80 GLU A N 1
ATOM 655 C CA . GLU A 1 80 ? -2.881 1.990 16.680 1.00 67.44 80 GLU A CA 1
ATOM 656 C C . GLU A 1 80 ? -1.458 1.418 16.600 1.00 67.44 80 GLU A C 1
ATOM 658 O O . GLU A 1 80 ? -0.963 0.909 17.628 1.00 67.44 80 GLU A O 1
#

Foldseek 3Di:
DVVVVVVVVLLVQQLPDPQQDVQLVVLLVVLVVCVVCVDDPDDPPCPPCVVQDSVNSSVVSNVVSVVSRDVVSNVVSVVD

Mean predicted aligned error: 7.39 Å

Radius of gyration: 14.16 Å; Cα contacts (8 Å, |Δi|>4): 56; chains: 1; bounding box: 30×21×43 Å

Sequence (80 aa):
MKGLFQKILFYLKVIGDKRTPWTARFFVLLALVYLLFPQDLVPDIFPLFGLIDDATLAAILVWLSLRFVPAEVLREKRNE

Nearest PDB structures (foldseek):
  2f1m-assembly2_D  TM=2.994E-01  e=9.039E+00  Escherichia coli